Protein AF-A0A485AC70-F1 (afdb_monomer)

Sequence (74 aa):
MLELLFVIGFFVMLLVTGVSILGILAAIVVATVLMFVGGLFAMMIKLLPWLLLAIAVVWVIRSINTPKTTDYRQ

Foldseek 3Di:
DVVVVVVVVVVVVCVVVLVDPVSVVVVVVVVVVCCVVVVVVVVVVVVVVVVVVVVVVVVVVCVVPPDPDDDPDD

Structure (mmCIF, N/CA/C/O backbone):
data_AF-A0A485AC70-F1
#
_entry.id   AF-A0A485AC70-F1
#
loop_
_atom_site.group_PDB
_atom_site.id
_atom_site.type_symbol
_atom_site.label_atom_id
_atom_site.label_alt_id
_atom_site.label_comp_id
_atom_site.label_asym_id
_atom_site.label_entity_id
_atom_site.label_seq_id
_atom_site.pdbx_PDB_ins_code
_atom_site.Cartn_x
_atom_site.Cartn_y
_atom_site.Cartn_z
_atom_site.occupancy
_atom_site.B_iso_or_equiv
_atom_site.auth_seq_id
_atom_site.auth_comp_id
_atom_site.auth_asym_id
_atom_site.auth_atom_id
_atom_site.pdbx_PDB_model_num
ATOM 1 N N . MET A 1 1 ? 27.246 -4.112 -35.745 1.00 65.88 1 MET A N 1
ATOM 2 C CA . MET A 1 1 ? 25.784 -3.922 -36.010 1.00 65.88 1 MET A CA 1
ATOM 3 C C . MET A 1 1 ? 24.920 -4.807 -35.111 1.00 65.88 1 MET A C 1
ATOM 5 O O . MET A 1 1 ? 23.968 -4.306 -34.528 1.00 65.88 1 MET A O 1
ATOM 9 N N . LEU A 1 2 ? 25.272 -6.091 -34.954 1.00 83.94 2 LEU A N 1
ATOM 10 C CA . LEU A 1 2 ? 24.613 -7.039 -34.040 1.00 83.94 2 LEU A CA 1
ATOM 11 C C . LEU A 1 2 ? 24.760 -6.632 -32.556 1.00 83.94 2 LEU A C 1
ATOM 13 O O . LEU A 1 2 ? 23.868 -6.874 -31.754 1.00 83.94 2 LEU A O 1
ATOM 17 N N . GLU A 1 3 ? 25.835 -5.919 -32.206 1.00 77.62 3 GLU A N 1
ATOM 18 C CA . GLU A 1 3 ? 26.086 -5.418 -30.845 1.00 77.62 3 GLU A CA 1
ATOM 19 C C . GLU A 1 3 ? 25.041 -4.394 -30.370 1.00 77.62 3 GLU A C 1
ATOM 21 O O . GLU A 1 3 ? 24.625 -4.435 -29.219 1.00 77.62 3 GLU A O 1
ATOM 26 N N . LEU A 1 4 ? 24.552 -3.510 -31.249 1.00 89.44 4 LEU A N 1
ATOM 27 C CA . LEU A 1 4 ? 23.514 -2.531 -30.890 1.00 89.44 4 LEU A CA 1
ATOM 28 C C . LEU A 1 4 ? 22.150 -3.201 -30.682 1.00 89.44 4 LEU A C 1
ATOM 30 O O . LEU A 1 4 ? 21.410 -2.835 -29.771 1.00 89.44 4 LEU A O 1
ATOM 34 N N . LEU A 1 5 ? 21.843 -4.217 -31.492 1.00 90.06 5 LEU A N 1
ATOM 35 C CA . LEU A 1 5 ? 20.642 -5.039 -31.334 1.00 90.06 5 LEU A CA 1
ATOM 36 C C 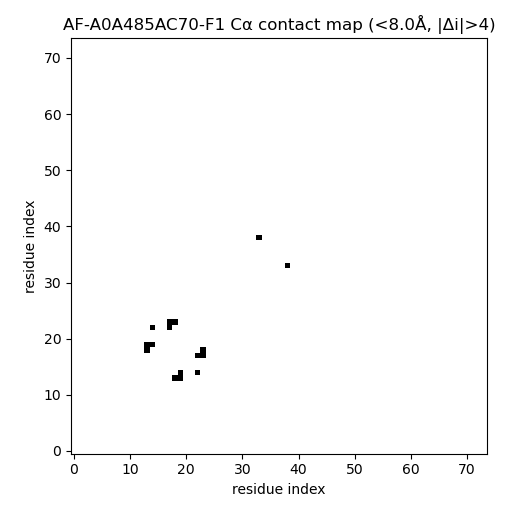. LEU A 1 5 ? 20.691 -5.849 -30.031 1.00 90.06 5 LEU A C 1
ATOM 38 O O . LEU A 1 5 ? 19.677 -5.957 -29.344 1.00 90.06 5 LEU A O 1
ATOM 42 N N . PHE A 1 6 ? 21.870 -6.353 -29.654 1.00 85.38 6 PHE A N 1
ATOM 43 C CA . PHE A 1 6 ? 22.096 -7.014 -28.369 1.00 85.38 6 PHE A CA 1
ATOM 44 C C . PHE A 1 6 ? 21.892 -6.056 -27.189 1.00 85.38 6 PHE A C 1
ATOM 46 O O . PHE A 1 6 ? 21.170 -6.396 -26.255 1.00 85.38 6 PHE A O 1
ATOM 53 N N . VAL A 1 7 ? 22.446 -4.839 -27.249 1.00 85.62 7 VAL A N 1
ATOM 54 C CA . VAL A 1 7 ? 22.279 -3.824 -26.192 1.00 85.62 7 VAL A CA 1
ATOM 55 C C . VAL A 1 7 ? 20.812 -3.418 -26.030 1.00 85.62 7 VAL A C 1
ATOM 57 O O . VAL A 1 7 ? 20.327 -3.358 -24.903 1.00 85.62 7 VAL A O 1
ATOM 60 N N . ILE A 1 8 ? 20.082 -3.205 -27.129 1.00 87.75 8 ILE A N 1
ATOM 61 C CA . ILE A 1 8 ? 18.649 -2.870 -27.092 1.00 87.75 8 ILE A CA 1
ATOM 62 C C . ILE A 1 8 ? 17.821 -4.044 -26.558 1.00 87.75 8 ILE A C 1
ATOM 64 O O . ILE A 1 8 ? 16.991 -3.851 -25.670 1.00 87.75 8 ILE A O 1
ATOM 68 N N . GLY A 1 9 ? 18.060 -5.265 -27.045 1.00 87.12 9 GLY A N 1
ATOM 69 C CA . GLY A 1 9 ? 17.355 -6.464 -26.584 1.00 87.12 9 GLY A CA 1
ATOM 70 C C . GLY A 1 9 ? 17.601 -6.760 -25.103 1.00 87.12 9 GLY A C 1
ATOM 71 O O . GLY A 1 9 ? 16.668 -7.100 -24.376 1.00 87.12 9 GLY A O 1
ATOM 72 N N . PHE A 1 10 ? 18.831 -6.551 -24.633 1.00 82.12 10 P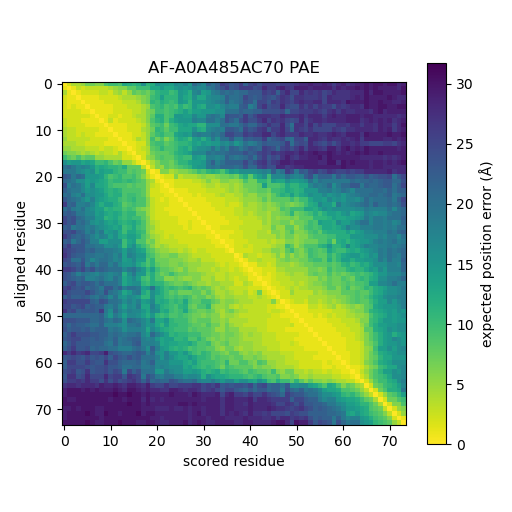HE A N 1
ATOM 73 C CA . PHE A 1 10 ? 19.201 -6.664 -23.225 1.00 82.12 10 PHE A CA 1
ATOM 74 C C . PHE A 1 10 ? 18.492 -5.611 -22.370 1.00 82.12 10 PHE A C 1
ATOM 76 O O . PHE A 1 10 ? 17.913 -5.947 -21.339 1.00 82.12 10 PHE A O 1
ATOM 83 N N . PHE A 1 11 ? 18.456 -4.355 -22.824 1.00 79.31 11 PHE A N 1
ATOM 84 C CA . PHE A 1 11 ? 17.737 -3.283 -22.133 1.00 79.31 11 PHE A CA 1
ATOM 85 C C . PHE A 1 11 ? 16.239 -3.578 -22.012 1.00 79.31 11 PHE A C 1
ATOM 87 O O . PHE A 1 11 ? 15.659 -3.386 -20.945 1.00 79.31 11 PHE A O 1
ATOM 94 N N . VAL A 1 12 ? 15.620 -4.093 -23.079 1.00 82.81 12 VAL A N 1
ATOM 95 C CA . VAL A 1 12 ? 14.207 -4.497 -23.082 1.00 82.81 12 VAL A CA 1
ATOM 96 C C . VAL A 1 12 ? 13.970 -5.671 -22.129 1.00 82.81 12 VAL A C 1
ATOM 98 O O . VAL A 1 12 ? 13.028 -5.622 -21.343 1.00 82.81 12 VAL A O 1
ATOM 101 N N . MET A 1 13 ? 14.839 -6.687 -22.119 1.00 80.88 13 MET A N 1
ATOM 102 C CA . MET A 1 13 ? 14.745 -7.802 -21.165 1.00 80.88 13 MET A CA 1
ATOM 103 C C . MET A 1 13 ? 14.900 -7.342 -19.707 1.00 80.88 13 MET A C 1
ATOM 105 O O . MET A 1 13 ? 14.148 -7.788 -18.841 1.00 80.88 13 MET A O 1
ATOM 109 N N . LEU A 1 14 ? 15.811 -6.409 -19.416 1.00 74.50 14 LEU A N 1
ATOM 110 C CA . LEU A 1 14 ? 15.958 -5.818 -18.078 1.00 74.50 14 LEU A CA 1
ATOM 111 C C . LEU A 1 14 ? 14.749 -4.972 -17.660 1.00 74.50 14 LEU A C 1
ATOM 113 O O . LEU A 1 14 ? 14.395 -4.924 -16.480 1.00 74.50 14 LEU A O 1
ATOM 117 N N . LEU A 1 15 ? 14.106 -4.313 -18.624 1.00 70.56 15 LEU A N 1
ATOM 118 C CA . LEU A 1 15 ? 12.879 -3.552 -18.408 1.00 70.56 15 LEU A CA 1
ATOM 119 C C . LEU A 1 15 ? 11.708 -4.499 -18.092 1.00 70.56 15 LEU A C 1
ATOM 121 O O . LEU A 1 15 ? 10.993 -4.273 -17.120 1.00 70.56 15 LEU A O 1
ATOM 125 N N . VAL A 1 16 ? 11.568 -5.597 -18.842 1.00 72.31 16 VAL A N 1
ATOM 126 C CA . VAL A 1 16 ? 10.527 -6.626 -18.643 1.00 72.31 16 VAL A CA 1
ATOM 127 C C . VAL A 1 16 ? 10.714 -7.402 -17.333 1.00 72.31 16 VAL A C 1
ATOM 129 O O . VAL A 1 16 ? 9.734 -7.761 -16.688 1.00 72.31 16 VAL A O 1
ATOM 132 N N . THR A 1 17 ? 11.955 -7.629 -16.903 1.00 73.12 17 THR A N 1
ATOM 133 C CA . THR A 1 17 ? 12.268 -8.334 -15.645 1.00 73.12 17 THR A CA 1
ATOM 134 C C . THR A 1 17 ? 12.250 -7.429 -14.407 1.00 73.12 17 THR A C 1
ATOM 136 O O . THR A 1 17 ? 12.436 -7.917 -13.295 1.00 73.12 17 THR A O 1
ATOM 139 N N . GLY A 1 18 ? 12.002 -6.121 -14.563 1.00 64.12 18 GLY A N 1
ATOM 140 C CA . GLY A 1 18 ? 11.881 -5.174 -13.446 1.00 64.12 18 GLY A CA 1
ATOM 141 C C . GLY A 1 18 ? 13.204 -4.802 -12.764 1.00 64.12 18 GLY A C 1
ATOM 142 O O . GLY A 1 18 ? 13.189 -4.138 -11.731 1.00 64.12 18 GLY A O 1
ATOM 143 N N . VAL A 1 19 ? 14.347 -5.189 -13.340 1.00 69.88 19 VAL A N 1
ATOM 144 C CA . VAL A 1 19 ? 15.694 -4.972 -12.771 1.00 69.88 19 VAL A CA 1
ATOM 145 C C . VAL A 1 19 ? 16.239 -3.566 -13.086 1.00 69.88 19 VAL A C 1
ATOM 147 O O . VAL A 1 19 ? 17.271 -3.151 -12.562 1.00 69.88 19 VAL A O 1
ATOM 150 N N . SER A 1 20 ? 15.536 -2.780 -13.907 1.00 75.62 20 SER A N 1
ATOM 151 C CA . SER A 1 20 ? 15.877 -1.370 -14.132 1.00 75.62 20 SER A CA 1
ATOM 152 C C . SER A 1 20 ? 15.504 -0.481 -12.933 1.00 75.62 20 SER A C 1
ATOM 154 O O . SER A 1 20 ? 14.474 -0.686 -12.293 1.00 75.62 20 SER A O 1
ATOM 156 N N . ILE A 1 21 ? 16.292 0.574 -12.681 1.00 76.19 21 ILE A N 1
ATOM 157 C CA . ILE A 1 21 ? 16.033 1.617 -11.662 1.00 76.19 21 ILE A CA 1
ATOM 158 C C . ILE A 1 21 ? 14.627 2.217 -11.818 1.00 76.19 21 ILE A C 1
ATOM 160 O O . ILE A 1 21 ? 13.950 2.481 -10.826 1.00 76.19 21 ILE A O 1
ATOM 164 N N . LEU A 1 22 ? 14.158 2.377 -13.061 1.00 78.50 22 LEU A N 1
ATOM 165 C CA . LEU A 1 22 ? 12.792 2.826 -13.346 1.00 78.50 22 LEU A CA 1
ATOM 166 C C . LEU A 1 22 ? 11.733 1.817 -12.881 1.00 78.50 22 LEU A C 1
ATOM 168 O O . LEU A 1 22 ? 10.675 2.226 -12.416 1.00 78.50 22 LEU A O 1
ATOM 172 N N . GLY A 1 23 ? 12.022 0.517 -12.967 1.00 79.81 23 GLY A N 1
ATOM 173 C CA . GLY A 1 23 ? 11.151 -0.548 -12.469 1.00 79.81 23 GLY A CA 1
ATOM 174 C C . GLY A 1 23 ? 11.059 -0.544 -10.946 1.00 79.81 23 GLY A C 1
ATOM 175 O O . GLY A 1 23 ? 9.961 -0.616 -10.402 1.00 79.81 23 GLY A O 1
ATOM 176 N N . ILE A 1 24 ? 12.187 -0.357 -10.256 1.00 81.75 24 ILE A N 1
ATOM 177 C CA . ILE A 1 24 ? 12.224 -0.212 -8.792 1.00 81.75 24 ILE A CA 1
ATOM 178 C C . ILE A 1 24 ? 11.445 1.040 -8.358 1.00 81.75 24 ILE A C 1
ATOM 180 O O . ILE A 1 24 ? 10.637 0.975 -7.434 1.00 81.75 24 ILE A O 1
ATOM 184 N N . LEU A 1 25 ? 11.625 2.167 -9.054 1.00 85.12 25 LEU A N 1
ATOM 185 C CA . LEU A 1 25 ? 10.901 3.407 -8.769 1.00 85.12 25 LEU A CA 1
ATOM 186 C C . LEU A 1 25 ? 9.392 3.250 -9.009 1.00 85.12 25 LEU A C 1
ATOM 188 O O . LEU A 1 25 ? 8.593 3.649 -8.162 1.00 85.12 25 LEU A O 1
ATOM 192 N N . ALA A 1 26 ? 8.995 2.606 -10.109 1.00 84.12 26 ALA A N 1
ATOM 193 C CA . ALA A 1 26 ? 7.598 2.283 -10.381 1.00 84.12 26 ALA A CA 1
ATOM 194 C C . ALA A 1 26 ? 7.011 1.341 -9.316 1.00 84.12 26 ALA A C 1
ATOM 196 O O . ALA A 1 26 ? 5.903 1.581 -8.842 1.00 84.12 26 ALA A O 1
ATOM 197 N N . ALA A 1 27 ? 7.753 0.317 -8.885 1.00 84.25 27 ALA A N 1
ATOM 198 C CA . ALA A 1 27 ? 7.321 -0.606 -7.838 1.00 84.25 27 ALA A CA 1
ATOM 199 C C . ALA A 1 27 ? 7.120 0.102 -6.491 1.00 84.25 27 ALA A C 1
ATOM 201 O O . ALA A 1 27 ? 6.123 -0.158 -5.820 1.00 84.25 27 ALA A O 1
ATOM 202 N N . ILE A 1 28 ? 8.009 1.029 -6.117 1.00 89.06 28 ILE A N 1
ATOM 203 C CA . ILE A 1 28 ? 7.857 1.845 -4.903 1.00 89.06 28 ILE A CA 1
ATOM 204 C C . ILE A 1 28 ? 6.596 2.706 -5.000 1.00 89.06 28 ILE A C 1
ATOM 206 O O . ILE A 1 28 ? 5.781 2.683 -4.083 1.00 89.06 28 ILE A O 1
ATOM 210 N N . VAL A 1 29 ? 6.388 3.408 -6.119 1.00 90.25 29 VAL A N 1
ATOM 211 C CA . VAL A 1 29 ? 5.191 4.243 -6.323 1.00 90.25 29 VAL A CA 1
ATOM 212 C C . VAL A 1 29 ? 3.915 3.402 -6.248 1.00 90.25 29 VAL A C 1
ATOM 214 O O . VAL A 1 29 ? 2.984 3.758 -5.526 1.00 90.25 29 VAL A O 1
ATOM 217 N N . VAL A 1 30 ? 3.880 2.258 -6.934 1.00 89.88 30 VAL A N 1
ATOM 218 C CA . VAL A 1 30 ? 2.737 1.334 -6.910 1.00 89.88 30 VAL A CA 1
ATOM 219 C C . VAL A 1 30 ? 2.496 0.800 -5.497 1.00 89.88 30 VAL A C 1
ATOM 221 O O . VAL A 1 30 ? 1.361 0.833 -5.025 1.00 89.88 30 VAL A O 1
ATOM 224 N N . ALA A 1 31 ? 3.542 0.371 -4.787 1.00 89.00 31 ALA A N 1
ATOM 225 C CA . ALA A 1 31 ? 3.433 -0.106 -3.412 1.00 89.00 31 ALA A CA 1
ATOM 226 C C . ALA A 1 31 ? 2.921 0.989 -2.465 1.00 89.00 31 ALA A C 1
ATOM 228 O O . ALA A 1 31 ? 2.040 0.719 -1.652 1.00 89.00 31 ALA A O 1
ATOM 229 N N . THR A 1 32 ? 3.402 2.228 -2.595 1.00 88.56 32 THR A N 1
ATOM 230 C CA . THR A 1 32 ? 2.923 3.364 -1.797 1.00 88.56 32 THR A CA 1
ATOM 231 C C . THR A 1 32 ? 1.448 3.651 -2.061 1.00 88.56 32 THR A C 1
ATOM 233 O O . THR A 1 32 ? 0.686 3.800 -1.109 1.00 88.56 32 THR A O 1
ATOM 236 N N . VAL A 1 33 ? 1.015 3.677 -3.324 1.00 91.00 33 VAL A N 1
ATOM 237 C CA . VAL A 1 33 ? -0.399 3.898 -3.672 1.00 91.00 33 VAL A CA 1
ATOM 238 C C . VAL A 1 33 ? -1.275 2.771 -3.120 1.00 91.00 33 VAL A C 1
ATOM 240 O O . VAL A 1 33 ? -2.298 3.037 -2.486 1.00 91.00 33 VAL A O 1
ATOM 243 N N . LEU A 1 34 ? -0.856 1.515 -3.291 1.00 90.00 34 LEU A N 1
ATOM 244 C CA . LEU A 1 34 ? -1.582 0.351 -2.782 1.00 90.00 34 LEU A CA 1
ATOM 245 C C . LEU A 1 34 ? -1.650 0.322 -1.254 1.00 90.00 34 LEU A C 1
ATOM 247 O O . LEU A 1 34 ? -2.701 0.004 -0.710 1.00 90.00 34 LEU A O 1
ATOM 251 N N . MET A 1 35 ? -0.572 0.666 -0.550 1.00 90.38 35 MET A N 1
ATOM 252 C CA . MET A 1 35 ? -0.559 0.726 0.915 1.00 90.38 35 MET A CA 1
ATOM 253 C C . MET A 1 35 ? -1.354 1.912 1.453 1.00 90.38 35 MET A C 1
ATOM 255 O O . MET A 1 35 ? -1.991 1.784 2.494 1.00 90.38 35 MET A O 1
ATOM 259 N N . PHE A 1 36 ? -1.356 3.048 0.756 1.00 88.12 36 PHE A N 1
ATOM 260 C CA . PHE A 1 36 ? -2.145 4.207 1.158 1.00 88.12 36 PHE A CA 1
ATOM 261 C C . PHE A 1 36 ? -3.642 3.911 1.039 1.00 88.12 36 PHE A C 1
ATOM 263 O O . PHE A 1 36 ? -4.386 4.059 2.006 1.00 88.12 36 PHE A O 1
ATOM 270 N N . VAL A 1 37 ? -4.079 3.395 -0.113 1.00 86.88 37 VAL A N 1
ATOM 271 C CA . VAL A 1 37 ? -5.480 3.009 -0.325 1.00 86.88 37 VAL A CA 1
ATOM 272 C C . VAL A 1 37 ? -5.837 1.805 0.552 1.00 86.88 37 VAL A C 1
ATOM 274 O O . VAL A 1 37 ? -6.789 1.853 1.327 1.00 86.88 37 VAL A O 1
ATOM 277 N N . GLY A 1 38 ? -5.041 0.740 0.504 1.00 88.56 38 GLY A N 1
ATOM 278 C CA . GLY A 1 38 ? -5.269 -0.483 1.269 1.00 88.56 38 GLY A CA 1
ATOM 279 C C . GLY A 1 38 ? -5.243 -0.269 2.781 1.00 88.56 38 GLY A C 1
ATOM 280 O O . GLY A 1 38 ? -6.062 -0.851 3.482 1.00 88.56 38 GLY A O 1
ATOM 281 N N . GLY A 1 39 ? -4.370 0.599 3.293 1.00 86.44 39 GLY A N 1
ATOM 282 C CA . GLY A 1 39 ? -4.281 0.927 4.716 1.00 86.44 39 GLY A CA 1
ATOM 283 C C . GLY A 1 39 ? -5.524 1.653 5.232 1.00 86.44 39 GLY A C 1
ATOM 284 O O . GLY A 1 39 ? -6.052 1.289 6.284 1.00 86.44 39 GLY A O 1
ATOM 285 N N . LEU A 1 40 ? -6.046 2.616 4.464 1.00 86.50 40 LEU A N 1
ATOM 286 C CA . LEU A 1 40 ? -7.287 3.324 4.799 1.00 86.50 40 LEU A CA 1
ATOM 287 C C . LEU A 1 40 ? -8.487 2.366 4.823 1.00 86.50 40 LEU A C 1
ATOM 289 O O . LEU A 1 40 ? -9.261 2.353 5.783 1.00 86.50 40 LEU A O 1
ATOM 293 N N . PHE A 1 41 ? -8.604 1.504 3.809 1.00 85.81 41 PHE A N 1
ATOM 294 C CA . PHE A 1 41 ? -9.663 0.495 3.755 1.00 85.81 41 PHE A CA 1
ATOM 295 C C . PHE A 1 41 ? -9.519 -0.567 4.850 1.00 85.81 41 PHE A C 1
ATOM 297 O O . PHE A 1 41 ? -10.513 -0.940 5.473 1.00 85.81 41 PHE A O 1
ATOM 304 N N . ALA A 1 42 ? -8.299 -1.017 5.144 1.00 87.12 42 ALA A N 1
ATOM 305 C CA . ALA A 1 42 ? -8.035 -1.965 6.221 1.00 87.12 42 ALA A CA 1
ATOM 306 C C . ALA A 1 42 ? -8.429 -1.388 7.585 1.00 87.12 42 ALA A C 1
ATOM 308 O O . ALA A 1 42 ? -9.023 -2.096 8.39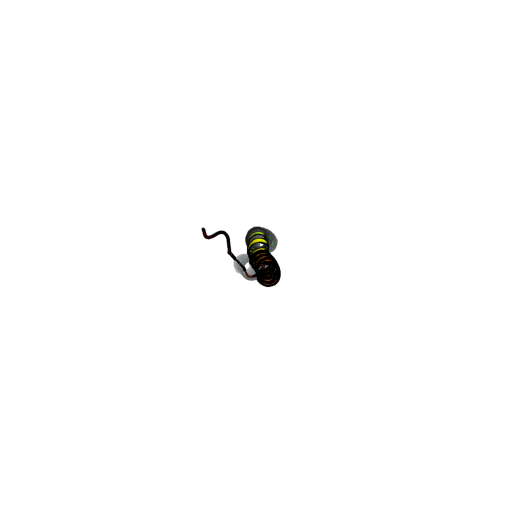9 1.00 87.12 42 ALA A O 1
ATOM 309 N N . MET A 1 43 ? -8.156 -0.103 7.832 1.00 86.81 43 MET A N 1
ATOM 310 C CA . MET A 1 43 ? -8.558 0.561 9.071 1.00 86.81 43 MET A CA 1
ATOM 311 C C . MET A 1 43 ? -10.081 0.684 9.175 1.00 86.81 43 MET A C 1
ATOM 313 O O . MET A 1 43 ? -10.643 0.357 10.220 1.00 86.81 43 MET A O 1
ATOM 317 N N . MET A 1 44 ? -10.757 1.063 8.086 1.00 86.31 44 MET A N 1
ATOM 318 C CA . MET A 1 44 ? -12.220 1.127 8.043 1.00 86.31 44 MET A CA 1
ATOM 319 C C . MET A 1 44 ? -12.849 -0.245 8.329 1.00 86.31 44 MET A C 1
ATOM 321 O O . MET A 1 44 ? -13.673 -0.373 9.233 1.00 86.31 44 MET A O 1
ATOM 325 N N . ILE A 1 45 ? -12.407 -1.292 7.625 1.00 89.12 45 ILE A N 1
ATOM 326 C CA . ILE A 1 45 ? -12.924 -2.658 7.796 1.00 89.12 45 ILE A CA 1
ATOM 327 C C . ILE A 1 45 ? -12.619 -3.200 9.195 1.00 89.12 45 ILE A C 1
ATOM 329 O O . ILE A 1 45 ? -13.455 -3.887 9.770 1.00 89.12 45 ILE A O 1
ATOM 333 N N . LYS A 1 46 ? -11.462 -2.884 9.781 1.00 86.56 46 LYS A N 1
ATOM 334 C CA . LYS A 1 46 ? -11.096 -3.346 11.129 1.00 86.56 46 LYS A CA 1
ATOM 335 C C . LYS A 1 46 ? -11.932 -2.700 12.239 1.00 86.56 46 LYS A C 1
ATOM 337 O O . LYS A 1 46 ? -12.154 -3.333 13.271 1.00 86.56 46 LYS A O 1
ATOM 342 N N . LEU A 1 47 ? -12.397 -1.465 12.044 1.00 86.00 47 LEU A N 1
ATOM 343 C CA . LEU A 1 47 ? -13.207 -0.736 13.027 1.00 86.00 47 LEU A CA 1
ATOM 344 C C . LEU A 1 47 ? -14.689 -1.154 13.017 1.00 86.00 47 LEU A C 1
ATOM 346 O O . LEU A 1 47 ? -15.32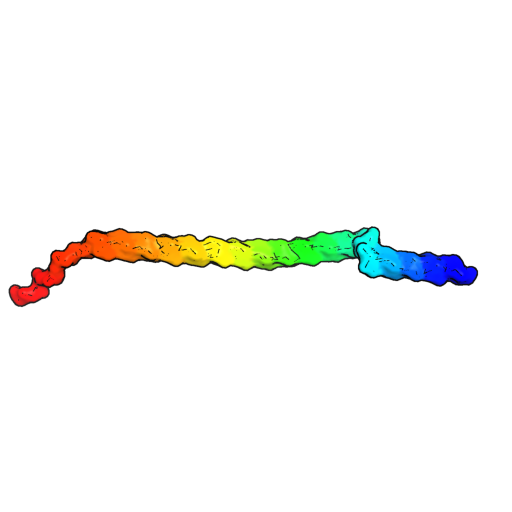8 -1.132 14.069 1.00 86.00 47 LEU A O 1
ATOM 350 N N . LEU A 1 48 ? -15.229 -1.587 11.870 1.00 89.81 48 LEU A N 1
ATOM 351 C CA . LEU A 1 48 ? -16.634 -2.013 11.736 1.00 89.81 48 LEU A CA 1
ATOM 352 C C . LEU A 1 48 ? -17.045 -3.140 12.721 1.00 89.81 48 LEU A C 1
ATOM 354 O O . LEU A 1 48 ? -18.048 -2.974 13.420 1.00 89.81 48 LEU A O 1
ATOM 358 N N . PRO A 1 49 ? -16.300 -4.261 12.843 1.00 91.69 49 PRO A N 1
ATOM 359 C CA . PRO A 1 49 ? -16.609 -5.334 13.791 1.00 91.69 49 PRO A CA 1
ATOM 360 C C . PRO A 1 49 ? -16.575 -4.870 15.247 1.00 91.69 49 PRO A C 1
ATOM 362 O O . PRO A 1 49 ? -17.394 -5.301 16.056 1.00 91.69 49 PRO A O 1
ATOM 365 N N . TRP A 1 50 ? -15.65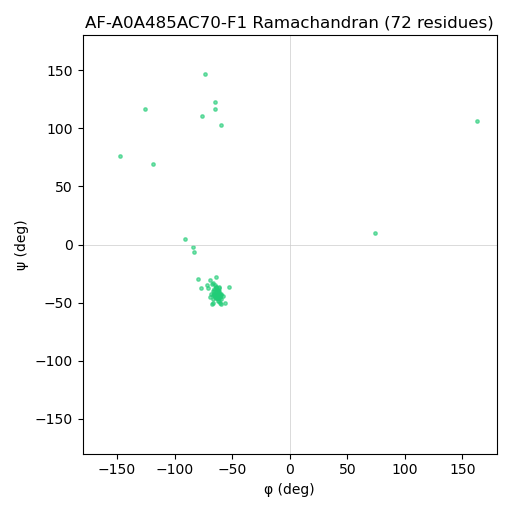1 -3.965 15.579 1.00 93.62 50 TRP A N 1
ATOM 366 C CA . TRP A 1 50 ? -15.536 -3.394 16.919 1.00 93.62 50 TRP A CA 1
ATOM 367 C C . TRP A 1 50 ? -16.747 -2.541 17.288 1.00 93.62 50 TRP A C 1
ATOM 369 O O . TRP A 1 50 ? -17.236 -2.629 18.414 1.00 93.62 50 TRP A O 1
ATOM 379 N N . LEU A 1 51 ? -17.270 -1.762 16.339 1.00 90.19 51 LEU A N 1
ATOM 380 C CA . LEU A 1 51 ? -18.480 -0.973 16.552 1.00 90.19 51 LEU A CA 1
ATOM 381 C C . LEU A 1 51 ? -19.704 -1.870 16.779 1.00 90.19 51 LEU A C 1
ATOM 383 O O . L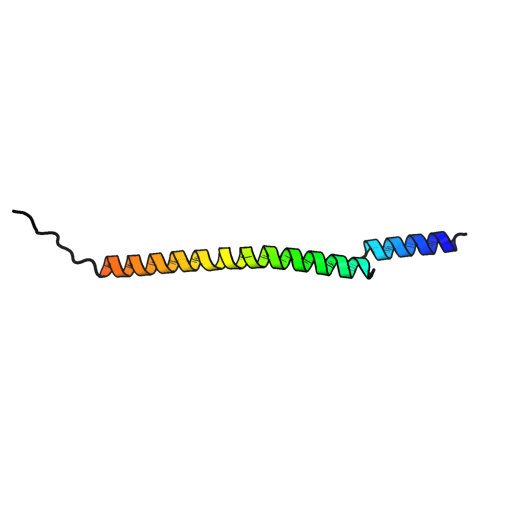EU A 1 51 ? -20.475 -1.635 17.708 1.00 90.19 51 LEU A O 1
ATOM 387 N N . LEU A 1 52 ? -19.855 -2.931 15.979 1.00 92.50 52 LEU A N 1
ATOM 388 C CA . LEU A 1 52 ? -20.927 -3.915 16.164 1.00 92.50 52 LEU A CA 1
ATOM 389 C C . LEU A 1 52 ? -20.833 -4.618 17.523 1.00 92.50 52 LEU A C 1
ATOM 391 O O . LEU A 1 52 ? -21.849 -4.769 18.201 1.00 92.50 52 LEU A O 1
ATOM 395 N N . LEU A 1 53 ? -19.625 -4.995 17.950 1.00 92.81 53 LEU A N 1
ATOM 396 C CA . LEU A 1 53 ? -19.394 -5.560 19.280 1.00 92.81 53 LEU A CA 1
ATOM 397 C C . LEU A 1 53 ? -19.793 -4.584 20.392 1.00 92.81 53 LEU A C 1
ATOM 399 O O . LEU A 1 53 ? -20.488 -4.986 21.322 1.00 92.81 53 LEU A O 1
ATOM 403 N N . ALA A 1 54 ? -19.419 -3.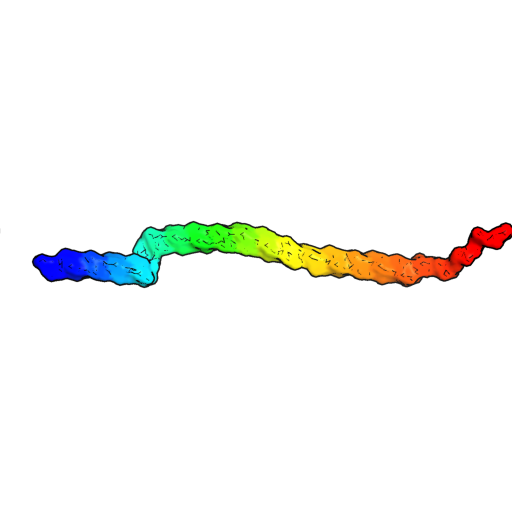306 20.291 1.00 93.06 54 ALA A N 1
ATOM 404 C CA . ALA A 1 54 ? -19.796 -2.296 21.281 1.00 93.06 54 ALA A CA 1
ATOM 405 C C . ALA A 1 54 ? -21.325 -2.147 21.394 1.00 93.06 54 ALA A C 1
ATOM 407 O O . ALA A 1 54 ? -21.866 -2.112 22.502 1.00 93.06 54 ALA A O 1
ATOM 408 N N . ILE A 1 55 ? -22.032 -2.132 20.260 1.00 93.88 55 ILE A N 1
ATOM 409 C CA . ILE A 1 55 ? -23.502 -2.089 20.226 1.00 93.88 55 ILE A CA 1
ATOM 410 C C . ILE A 1 55 ? -24.096 -3.337 20.890 1.00 93.88 55 ILE A C 1
ATOM 412 O O . ILE A 1 55 ? -25.000 -3.216 21.719 1.00 93.88 55 ILE A O 1
ATOM 416 N N . ALA A 1 56 ? -23.576 -4.526 20.570 1.00 94.25 56 ALA A N 1
ATOM 417 C CA . ALA A 1 56 ? -24.034 -5.779 21.165 1.00 94.25 56 ALA A CA 1
ATOM 418 C C . ALA A 1 56 ? -23.859 -5.781 22.692 1.00 94.25 56 ALA A C 1
ATOM 4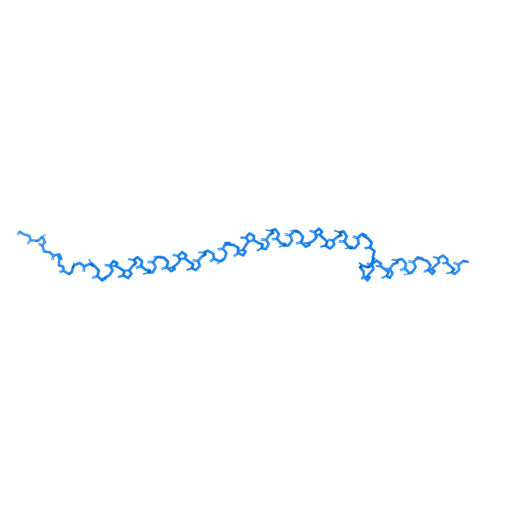20 O O . ALA A 1 56 ? -24.785 -6.147 23.413 1.00 94.25 56 ALA A O 1
ATOM 421 N N . VAL A 1 57 ? -22.718 -5.300 23.195 1.00 93.81 57 VAL A N 1
ATOM 422 C CA . VAL A 1 57 ? -22.450 -5.188 24.639 1.00 93.81 57 VAL A CA 1
ATOM 423 C C . VAL A 1 57 ? -23.456 -4.259 25.322 1.00 93.81 57 VAL A C 1
ATOM 425 O O . VAL A 1 57 ? -24.060 -4.647 26.322 1.00 93.81 57 VAL A O 1
ATOM 428 N N . VAL A 1 58 ? -23.694 -3.061 24.776 1.00 93.38 58 VAL A N 1
ATOM 429 C CA . VAL A 1 58 ? -24.681 -2.115 25.334 1.00 93.38 58 VAL A CA 1
ATOM 430 C C . VAL A 1 58 ? -26.086 -2.716 25.323 1.00 93.38 58 VAL A C 1
ATOM 432 O O . VAL A 1 58 ? -26.832 -2.558 26.292 1.00 93.38 58 VAL A O 1
ATOM 435 N N . TRP A 1 59 ? -26.452 -3.434 24.261 1.00 93.94 59 TRP A N 1
ATOM 436 C CA . TRP A 1 59 ? -27.755 -4.084 24.158 1.00 93.94 59 TRP A CA 1
ATOM 437 C C . TRP A 1 59 ? -27.930 -5.195 25.197 1.00 93.94 59 TRP A C 1
ATOM 439 O O . TRP A 1 59 ? -28.962 -5.246 25.864 1.00 93.94 59 TRP A O 1
ATOM 449 N N . VAL A 1 60 ? -26.903 -6.024 25.405 1.00 91.81 60 VAL A N 1
ATOM 450 C CA . VAL A 1 60 ? -26.894 -7.062 26.443 1.00 91.81 60 VAL A CA 1
ATOM 451 C C . VAL A 1 60 ? -27.041 -6.431 27.828 1.00 91.81 60 VAL A C 1
ATOM 453 O O . VAL A 1 60 ? -27.962 -6.798 28.556 1.00 91.81 60 VAL A O 1
ATOM 456 N N . ILE A 1 61 ? -26.233 -5.418 28.164 1.00 88.94 61 ILE A N 1
ATOM 457 C CA . ILE A 1 61 ? -26.324 -4.703 29.451 1.00 88.94 61 ILE A CA 1
ATOM 458 C C . ILE A 1 61 ? -27.717 -4.099 29.641 1.00 88.94 61 ILE A C 1
ATOM 460 O O . ILE A 1 61 ? -28.301 -4.233 30.717 1.00 88.94 61 ILE A O 1
ATOM 464 N N . ARG A 1 62 ? -28.278 -3.469 28.605 1.00 84.38 62 ARG A N 1
ATOM 465 C CA . ARG A 1 62 ? -29.637 -2.923 28.650 1.00 84.38 62 ARG A CA 1
ATOM 466 C C . ARG A 1 62 ? -30.673 -4.023 28.865 1.00 84.38 62 ARG A C 1
ATOM 468 O O . ARG A 1 62 ? -31.567 -3.830 29.675 1.00 84.38 62 ARG A O 1
ATOM 475 N N . SER A 1 63 ? -30.564 -5.162 28.184 1.00 83.19 63 SER A N 1
ATOM 476 C CA . SER A 1 63 ? -31.528 -6.265 28.303 1.00 83.19 63 SER A CA 1
ATOM 477 C C . SER A 1 63 ? -31.550 -6.876 29.706 1.00 83.19 63 SER A C 1
ATOM 479 O O . SER A 1 63 ? -32.621 -7.194 30.214 1.00 83.19 63 SER A O 1
ATOM 481 N N . ILE A 1 64 ? -30.386 -6.968 30.356 1.00 85.69 64 ILE A N 1
ATOM 482 C CA . ILE A 1 64 ? -30.254 -7.527 31.706 1.00 85.69 64 ILE A CA 1
ATOM 483 C C . ILE A 1 64 ? -30.721 -6.510 32.758 1.00 85.69 64 ILE A C 1
ATOM 485 O O . ILE A 1 64 ? -31.364 -6.885 33.732 1.00 85.69 64 ILE A O 1
ATOM 489 N N . ASN A 1 65 ? -30.435 -5.220 32.547 1.00 72.00 65 ASN A N 1
ATOM 490 C CA . ASN A 1 65 ? -30.799 -4.143 33.473 1.00 72.00 65 ASN A CA 1
ATOM 491 C C . ASN A 1 65 ? -32.164 -3.500 33.184 1.00 72.00 65 ASN A C 1
ATOM 493 O O . ASN A 1 65 ? -32.501 -2.513 33.832 1.00 72.00 65 ASN A O 1
ATOM 497 N N . THR A 1 66 ? -32.953 -3.997 32.225 1.00 59.53 66 THR A N 1
ATOM 498 C CA . THR A 1 66 ? -34.322 -3.500 32.025 1.00 59.53 66 THR A CA 1
ATOM 499 C C . THR A 1 66 ? -35.208 -4.093 33.124 1.00 59.53 66 THR A C 1
ATOM 501 O O . THR A 1 66 ? -35.461 -5.300 33.095 1.00 59.53 66 THR A O 1
ATOM 504 N N . PRO A 1 67 ? -35.701 -3.298 34.093 1.00 59.78 67 PRO A N 1
ATOM 505 C CA . PRO A 1 67 ? -36.652 -3.803 35.066 1.00 59.78 67 PRO A CA 1
ATOM 506 C C . PRO A 1 67 ? -37.941 -4.188 34.335 1.00 59.78 67 PRO A C 1
ATOM 508 O O . PRO A 1 67 ? -38.573 -3.376 33.656 1.00 59.78 67 PRO A O 1
ATOM 511 N N . LYS A 1 68 ? -38.341 -5.454 34.474 1.00 59.09 68 LYS A N 1
ATOM 512 C CA . LYS A 1 68 ? -39.723 -5.876 34.240 1.00 59.09 68 LYS A CA 1
ATOM 513 C C . LYS A 1 68 ? -40.589 -5.084 35.224 1.00 59.09 68 LYS A C 1
ATOM 515 O O . LYS A 1 68 ? -40.548 -5.406 36.401 1.00 59.09 68 LYS A O 1
ATOM 520 N N . THR A 1 69 ? -41.271 -4.042 34.744 1.00 53.44 69 THR A N 1
ATOM 521 C CA . THR A 1 69 ? -42.701 -3.723 34.955 1.00 53.44 69 THR A CA 1
ATOM 522 C C . THR A 1 69 ? -42.963 -2.259 34.604 1.00 53.44 69 THR A C 1
ATOM 524 O O . THR A 1 69 ? -42.637 -1.341 35.353 1.00 53.44 69 THR A O 1
ATOM 527 N N . THR A 1 70 ? -43.609 -2.055 33.460 1.00 63.91 70 THR A N 1
ATOM 528 C CA . THR A 1 70 ? -44.590 -0.986 33.297 1.00 63.91 70 THR A CA 1
ATOM 529 C C . THR A 1 70 ? -45.757 -1.292 34.233 1.00 63.91 70 THR A C 1
ATOM 531 O O . THR A 1 70 ? -46.422 -2.297 34.025 1.00 63.91 70 THR A O 1
ATOM 534 N N . ASP A 1 71 ? -46.012 -0.437 35.219 1.00 54.25 71 ASP A N 1
ATOM 535 C CA . ASP A 1 71 ? -47.346 -0.272 35.808 1.00 54.25 71 ASP A CA 1
ATOM 536 C C . ASP A 1 71 ? -47.516 1.191 36.246 1.00 54.25 71 ASP A C 1
ATOM 538 O O . ASP A 1 71 ? -47.378 1.564 37.404 1.00 54.25 71 ASP A O 1
ATOM 542 N N . TYR A 1 72 ? -47.748 2.058 35.260 1.00 56.66 72 TYR A N 1
ATOM 543 C CA . TYR A 1 72 ? -48.394 3.355 35.468 1.00 56.66 72 TYR A CA 1
ATOM 544 C C . TYR A 1 72 ? -49.678 3.333 34.643 1.00 56.66 72 TYR A C 1
ATOM 546 O O . TYR A 1 72 ? -49.780 3.950 33.581 1.00 56.66 72 TYR A O 1
ATOM 554 N N . ARG A 1 73 ? -50.638 2.517 35.081 1.00 58.66 73 ARG A N 1
ATOM 555 C CA . ARG A 1 73 ? -51.986 2.468 34.527 1.00 58.66 73 ARG A CA 1
ATOM 556 C C . ARG A 1 73 ? -52.991 2.664 35.669 1.00 58.66 73 ARG A C 1
ATOM 558 O O . ARG A 1 73 ? -53.127 1.781 36.502 1.00 58.66 73 ARG A O 1
ATOM 565 N N . G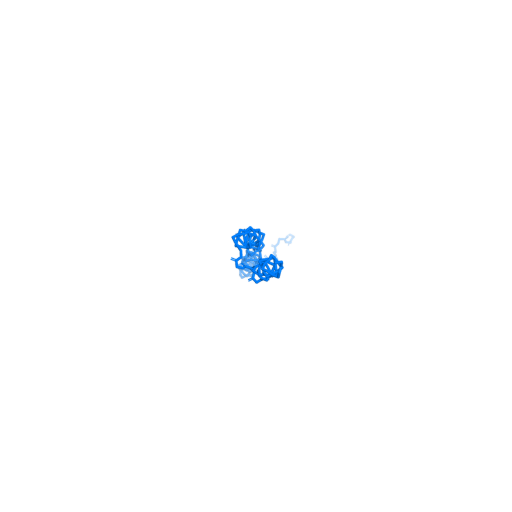LN A 1 74 ? -53.727 3.774 35.534 1.00 47.81 74 GLN A N 1
ATOM 566 C CA . GLN A 1 74 ? -55.000 4.162 36.171 1.00 47.81 74 GLN A CA 1
ATOM 567 C C . GLN A 1 74 ? -54.903 4.792 37.560 1.00 47.81 74 GLN A C 1
ATOM 569 O O . GLN A 1 74 ? -54.435 4.129 38.504 1.00 47.81 74 GLN A O 1
#

Organism: Raoultella planticola (NCBI:txid575)

Radius of gyration: 30.64 Å; Cα contacts (8 Å, |Δi|>4): 8; chains: 1; bounding box: 81×13×72 Å

InterPro domains:
  IPR014318 Phage shock protein, PspG [PF09583] (1-64)
  IPR014318 Phage shock protein, PspG [TIGR02975] (2-64)

Solvent-accessible surface area (backbone atoms only — not comparable to full-atom values): 4329 Å² total; per-residue (Å²): 115,68,64,60,54,49,54,52,53,49,51,49,52,35,55,75,69,42,75,34,72,67,38,50,52,49,48,49,52,53,50,50,54,50,48,56,55,49,47,56,52,49,52,54,60,62,48,51,61,54,52,54,49,52,52,51,51,54,49,51,53,47,63,73,68,53,77,92,70,91,82,91,76,135

Secondary structure (DSSP, 8-state):
-HHHHHHHHHHHHHHHTT-SHHHHHHHHHHHHHHHHHHHHHHHHHHHHHHHHHHHHHHHHHHHHH--S------

Mean predicted aligned error: 14.21 Å

pLDDT: mean 81.65, std 11.44, range [47.81, 94.25]